Protein AF-A0A447TWN2-F1 (afdb_monomer_lite)

Secondary structure (DSSP, 8-state):
--TT-EEEE--HHHHHHHHHHHTTS---TT----PPP-EEEEHHHHHHHHHHHH-HHHHTT------HHHHHHHHHHHTT--

pLDDT: mean 79.83, std 13.77, range [35.31, 93.88]

Structure (mmCIF, N/CA/C/O backbone):
data_AF-A0A447TWN2-F1
#
_entry.id   AF-A0A447TWN2-F1
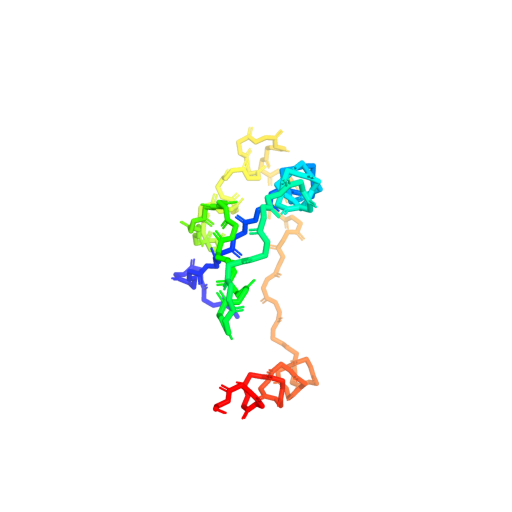#
loop_
_atom_site.group_PDB
_atom_site.id
_atom_site.type_symbol
_atom_site.label_atom_id
_atom_site.label_alt_id
_atom_site.label_comp_id
_atom_site.label_asym_id
_atom_site.label_entity_id
_atom_site.label_seq_id
_atom_site.pdbx_PDB_ins_code
_atom_site.Cartn_x
_atom_site.Cartn_y
_atom_site.Cartn_z
_atom_site.occupancy
_atom_site.B_iso_or_equiv
_atom_site.auth_seq_id
_atom_site.auth_comp_id
_atom_site.auth_asym_id
_atom_site.auth_atom_id
_atom_site.pdbx_PDB_model_num
ATOM 1 N N . MET A 1 1 ? 2.044 -1.851 16.005 1.00 59.88 1 MET A N 1
ATOM 2 C CA . MET A 1 1 ? 2.053 -0.922 14.864 1.00 59.88 1 MET A CA 1
ATOM 3 C C . MET A 1 1 ? 1.459 0.417 15.272 1.00 59.88 1 MET A C 1
ATOM 5 O O . MET A 1 1 ? 0.302 0.487 15.652 1.00 59.88 1 MET A O 1
ATOM 9 N N . SER A 1 2 ? 2.282 1.468 15.265 1.00 75.38 2 SER A N 1
ATOM 10 C CA . SER A 1 2 ? 1.817 2.834 15.538 1.00 75.38 2 SER A CA 1
ATOM 11 C C . SER A 1 2 ? 0.954 3.330 14.378 1.00 75.38 2 SER A C 1
ATOM 13 O O . SER A 1 2 ? 1.337 3.124 13.228 1.00 75.38 2 SER A O 1
ATOM 15 N N . GLU A 1 3 ? -0.154 4.025 14.650 1.00 79.06 3 GLU A N 1
ATOM 16 C CA . GLU A 1 3 ? -0.978 4.631 13.590 1.00 79.06 3 GLU A CA 1
ATOM 17 C C . GLU A 1 3 ? -0.211 5.698 12.789 1.00 79.06 3 GLU A C 1
ATOM 19 O O . GLU A 1 3 ? -0.503 5.919 11.618 1.00 79.06 3 GLU A O 1
ATOM 24 N N . SER A 1 4 ? 0.834 6.285 13.383 1.00 80.88 4 SER A N 1
ATOM 25 C CA . SER A 1 4 ? 1.746 7.235 12.735 1.00 80.88 4 SER A CA 1
ATOM 26 C C . SER A 1 4 ? 2.816 6.591 11.846 1.00 80.88 4 SER A C 1
ATOM 28 O O . SER A 1 4 ? 3.608 7.307 11.230 1.00 80.88 4 SER A O 1
ATOM 30 N N . LEU A 1 5 ? 2.887 5.255 11.784 1.00 84.81 5 LEU A N 1
ATOM 31 C CA . LEU A 1 5 ? 3.867 4.572 10.946 1.00 84.81 5 LEU A CA 1
ATOM 32 C C . LEU A 1 5 ? 3.570 4.854 9.474 1.00 84.81 5 LEU A C 1
ATOM 34 O O . LEU A 1 5 ? 2.499 4.509 8.978 1.00 84.81 5 LEU A O 1
ATOM 38 N N . ARG A 1 6 ? 4.546 5.445 8.781 1.00 85.25 6 ARG A N 1
ATOM 39 C CA . ARG A 1 6 ? 4.477 5.706 7.345 1.00 85.25 6 ARG A CA 1
ATOM 40 C C . ARG A 1 6 ? 4.906 4.466 6.571 1.00 85.25 6 ARG A C 1
ATOM 42 O O . ARG A 1 6 ? 6.012 3.966 6.755 1.00 85.25 6 ARG A O 1
ATOM 49 N N . LEU A 1 7 ? 4.030 4.012 5.690 1.00 86.56 7 LEU A N 1
ATOM 50 C CA . LEU A 1 7 ? 4.234 2.897 4.784 1.00 86.56 7 LEU A CA 1
ATOM 51 C C . LEU A 1 7 ? 4.238 3.419 3.352 1.00 86.56 7 LEU A C 1
ATOM 53 O O . LEU A 1 7 ? 3.414 4.256 2.978 1.00 86.56 7 LEU A O 1
ATOM 57 N N . TRP A 1 8 ? 5.165 2.907 2.551 1.00 88.81 8 TRP A N 1
ATOM 58 C CA . TRP A 1 8 ? 5.135 3.102 1.111 1.00 88.81 8 TRP A CA 1
ATOM 59 C C . TRP A 1 8 ? 4.342 1.957 0.483 1.00 88.81 8 TRP A C 1
ATOM 61 O O . TRP A 1 8 ? 4.697 0.791 0.663 1.00 88.81 8 TRP A O 1
ATOM 71 N N . ILE A 1 9 ? 3.257 2.280 -0.217 1.00 87.00 9 ILE A N 1
ATOM 72 C CA . ILE A 1 9 ? 2.391 1.295 -0.869 1.00 87.00 9 ILE A CA 1
ATOM 73 C C . ILE A 1 9 ? 2.149 1.675 -2.329 1.00 87.00 9 ILE A C 1
ATOM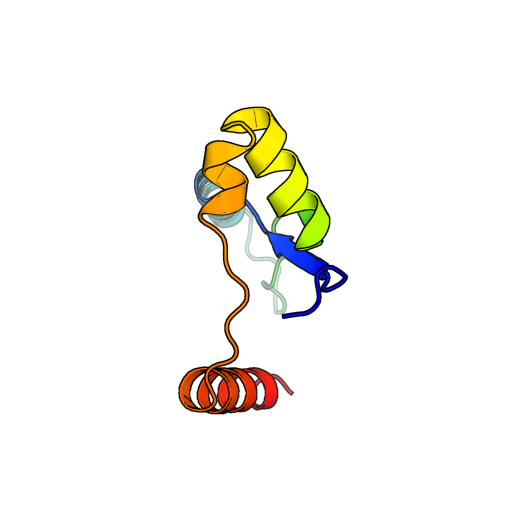 75 O O . ILE A 1 9 ? 2.072 2.849 -2.692 1.00 87.00 9 ILE A O 1
ATOM 79 N N . SER A 1 10 ? 1.986 0.668 -3.178 1.00 87.88 10 SER A N 1
ATOM 80 C CA . SER A 1 10 ? 1.572 0.838 -4.569 1.00 87.88 10 SER A CA 1
ATOM 81 C C . SER A 1 10 ? 0.556 -0.244 -4.910 1.00 87.88 10 SER A C 1
ATOM 83 O O . SER A 1 10 ? 0.657 -1.371 -4.420 1.00 87.88 10 SER A O 1
ATOM 85 N N . SER A 1 11 ? -0.465 0.100 -5.700 1.00 87.69 11 SER A N 1
ATOM 86 C CA . SER A 1 11 ? -1.493 -0.877 -6.061 1.00 87.69 11 SER A CA 1
ATOM 87 C C . SER A 1 11 ? -0.868 -1.989 -6.919 1.00 87.69 11 SER A C 1
ATOM 89 O O . SER A 1 11 ? -0.026 -1.682 -7.769 1.00 87.69 11 SER A O 1
ATOM 91 N N . PRO A 1 12 ? -1.269 -3.266 -6.768 1.00 87.12 12 PRO A N 1
ATOM 92 C CA . PRO A 1 12 ? -0.712 -4.350 -7.578 1.00 87.12 12 PRO A CA 1
ATOM 93 C C . PRO A 1 12 ? -0.816 -4.085 -9.085 1.00 87.12 12 PRO A C 1
ATOM 95 O O . PRO A 1 12 ? 0.138 -4.320 -9.821 1.00 87.12 12 PRO A O 1
ATOM 98 N N . ALA A 1 13 ? -1.937 -3.517 -9.542 1.00 88.12 13 ALA A N 1
ATOM 99 C CA . ALA A 1 13 ? -2.130 -3.142 -10.941 1.00 88.12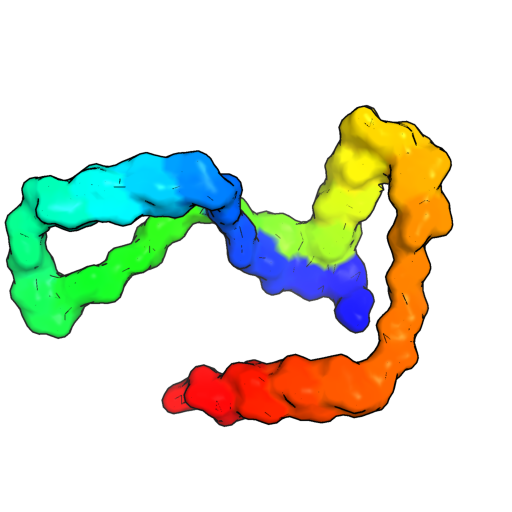 13 ALA A CA 1
ATOM 100 C C . ALA A 1 13 ? -1.123 -2.072 -11.402 1.00 88.12 13 ALA A C 1
ATOM 102 O O . ALA A 1 13 ? -0.537 -2.198 -12.477 1.00 88.12 13 ALA A O 1
ATOM 103 N N . THR A 1 14 ? -0.874 -1.052 -10.574 1.00 88.25 14 THR A N 1
ATOM 104 C CA . THR A 1 14 ? 0.130 -0.010 -10.841 1.00 88.25 14 THR A CA 1
ATOM 105 C C . THR A 1 14 ? 1.538 -0.594 -10.887 1.00 88.25 14 THR A C 1
ATOM 107 O O . THR A 1 14 ? 2.294 -0.279 -11.802 1.00 88.25 14 THR A O 1
ATOM 110 N N . VAL A 1 15 ? 1.888 -1.485 -9.955 1.00 88.81 15 VAL A N 1
ATOM 111 C CA . VAL A 1 15 ? 3.194 -2.162 -9.947 1.00 88.81 15 VAL A CA 1
ATOM 112 C C . VAL A 1 15 ? 3.391 -2.973 -11.226 1.00 88.81 15 VAL A C 1
ATOM 114 O O . VAL A 1 15 ? 4.417 -2.818 -11.881 1.00 88.81 15 VAL A O 1
ATOM 117 N N . ILE A 1 16 ? 2.402 -3.776 -11.630 1.00 90.25 16 ILE A N 1
ATOM 118 C CA . ILE A 1 16 ? 2.465 -4.574 -12.866 1.00 90.25 16 ILE A CA 1
ATOM 119 C C . ILE A 1 16 ? 2.643 -3.672 -14.090 1.00 90.25 16 ILE A C 1
ATOM 121 O O . ILE A 1 16 ? 3.494 -3.943 -14.940 1.00 90.25 16 ILE A O 1
ATOM 125 N N . HIS A 1 17 ? 1.870 -2.587 -14.176 1.00 90.00 17 HIS A N 1
ATOM 126 C CA . HIS A 1 17 ? 1.985 -1.624 -15.266 1.00 90.00 17 HIS A CA 1
ATOM 127 C C . HIS A 1 17 ? 3.390 -1.009 -15.330 1.00 90.00 17 HIS A C 1
ATOM 129 O O . HIS A 1 17 ? 4.022 -1.018 -16.386 1.00 90.00 17 HIS A O 1
ATOM 135 N N . ASN A 1 18 ? 3.911 -0.539 -14.195 1.00 88.12 18 ASN A N 1
ATOM 136 C CA . ASN A 1 18 ? 5.220 0.104 -14.144 1.00 88.12 18 ASN A CA 1
ATOM 137 C C . ASN A 1 18 ? 6.359 -0.875 -14.446 1.00 88.12 18 ASN A C 1
ATOM 139 O O . ASN A 1 18 ? 7.297 -0.503 -15.142 1.00 88.12 18 ASN A O 1
ATOM 143 N N . LEU A 1 19 ? 6.276 -2.120 -13.966 1.00 88.00 19 LEU A N 1
ATOM 144 C CA . LEU A 1 19 ? 7.248 -3.167 -14.296 1.00 88.00 19 LEU A CA 1
ATOM 145 C C . LEU A 1 19 ? 7.224 -3.498 -15.792 1.00 88.00 19 LEU A C 1
ATOM 147 O O . LEU A 1 19 ? 8.280 -3.643 -16.402 1.00 88.00 19 LEU A O 1
ATOM 151 N N . SER A 1 20 ? 6.033 -3.559 -16.393 1.00 90.38 20 SER A N 1
ATOM 152 C CA . SER A 1 20 ? 5.881 -3.797 -17.833 1.00 90.38 20 SER A CA 1
ATOM 153 C C . SER A 1 20 ? 6.510 -2.670 -18.652 1.00 90.38 20 SER A C 1
ATOM 155 O O . SER A 1 20 ? 7.206 -2.937 -19.626 1.00 90.38 20 SER A O 1
ATOM 157 N N . LEU A 1 21 ? 6.319 -1.415 -18.232 1.00 87.56 21 LEU A N 1
ATOM 158 C CA . LEU A 1 21 ? 6.957 -0.258 -18.858 1.00 87.56 21 LEU A CA 1
ATOM 159 C C . LEU A 1 21 ? 8.478 -0.288 -18.665 1.00 87.56 21 LEU A C 1
ATOM 161 O O . LEU A 1 21 ? 9.220 -0.118 -19.630 1.00 87.56 21 LEU A O 1
ATOM 165 N N . ALA A 1 22 ? 8.949 -0.557 -17.448 1.00 84.88 22 ALA A N 1
ATOM 166 C CA . ALA A 1 22 ? 10.371 -0.620 -17.126 1.00 84.88 22 ALA A CA 1
ATOM 167 C C . ALA A 1 22 ? 11.114 -1.671 -17.961 1.00 84.88 22 ALA A C 1
ATOM 169 O O . ALA A 1 22 ? 12.228 -1.416 -18.406 1.00 84.88 22 ALA A O 1
ATOM 170 N N . ALA A 1 23 ? 10.475 -2.810 -18.243 1.00 85.25 23 ALA A N 1
ATOM 171 C CA . ALA A 1 23 ? 11.037 -3.862 -19.088 1.00 85.25 23 ALA A CA 1
ATOM 172 C C . ALA A 1 23 ? 11.277 -3.428 -20.548 1.00 85.25 23 ALA A C 1
ATOM 174 O O . ALA A 1 23 ? 12.063 -4.061 -21.248 1.00 85.25 23 ALA A O 1
ATOM 175 N N . THR A 1 24 ? 10.615 -2.364 -21.017 1.00 87.56 24 THR A N 1
ATOM 176 C CA . THR A 1 24 ? 10.815 -1.811 -22.370 1.00 87.56 24 THR A CA 1
ATOM 177 C C . THR A 1 24 ? 11.904 -0.745 -22.443 1.00 87.56 24 THR A C 1
ATOM 179 O O . THR A 1 24 ? 12.293 -0.342 -23.540 1.00 87.56 24 THR A O 1
ATOM 182 N N . LEU A 1 25 ? 12.397 -0.268 -21.296 1.00 82.31 25 LEU A N 1
ATOM 183 C CA . LEU A 1 25 ? 13.423 0.764 -21.258 1.00 82.31 25 LEU A CA 1
ATOM 184 C C . LEU A 1 25 ? 14.796 0.164 -21.593 1.00 82.31 25 LEU A C 1
ATOM 186 O O . LEU A 1 25 ? 15.098 -0.961 -21.186 1.00 82.31 25 LEU A O 1
ATOM 190 N N . PRO A 1 26 ? 15.660 0.904 -22.310 1.00 77.69 26 PRO A N 1
ATOM 191 C CA . PRO A 1 26 ? 17.039 0.481 -22.508 1.00 77.69 26 PRO A CA 1
ATOM 192 C C . PRO A 1 26 ? 17.731 0.357 -21.147 1.00 77.69 26 PRO A C 1
ATOM 194 O O . PRO A 1 26 ? 17.555 1.220 -20.287 1.00 77.69 26 PRO A O 1
ATOM 197 N N . ALA A 1 27 ? 18.507 -0.714 -20.955 1.00 71.12 27 ALA A N 1
ATOM 198 C CA . ALA A 1 27 ? 19.150 -1.014 -19.679 1.00 71.12 27 ALA A CA 1
ATOM 199 C C . ALA A 1 27 ? 19.994 0.187 -19.202 1.00 71.12 27 ALA A C 1
ATOM 201 O O . ALA A 1 27 ? 20.966 0.549 -19.877 1.00 71.12 27 ALA A O 1
ATOM 202 N N . PRO A 1 28 ? 19.650 0.824 -18.067 1.00 65.31 28 PRO A N 1
ATOM 203 C CA . PRO A 1 28 ? 20.368 1.988 -17.570 1.00 65.31 28 PRO A CA 1
ATOM 204 C C . PRO A 1 28 ? 21.652 1.538 -16.857 1.00 65.31 28 PRO A C 1
ATOM 206 O O . PRO A 1 28 ? 21.749 1.590 -15.638 1.00 65.31 28 PRO A O 1
ATOM 209 N N . GLY A 1 29 ? 22.642 1.069 -17.621 1.00 70.00 29 GLY A N 1
ATOM 210 C CA . GLY A 1 29 ? 23.993 0.770 -17.131 1.00 70.00 29 GLY A CA 1
ATOM 211 C C . GLY A 1 29 ? 24.052 -0.011 -15.805 1.00 70.00 29 GLY A C 1
ATOM 212 O O . GLY A 1 29 ? 23.238 -0.893 -15.539 1.00 70.00 29 GLY A O 1
ATOM 213 N N . GLU A 1 30 ? 25.034 0.319 -14.962 1.00 69.38 30 GLU A N 1
ATOM 214 C CA . GLU A 1 30 ? 25.338 -0.400 -13.711 1.00 69.38 30 GLU A CA 1
ATOM 215 C C . GLU A 1 30 ? 24.300 -0.213 -12.585 1.00 69.38 30 GLU A C 1
ATOM 217 O O . GLU A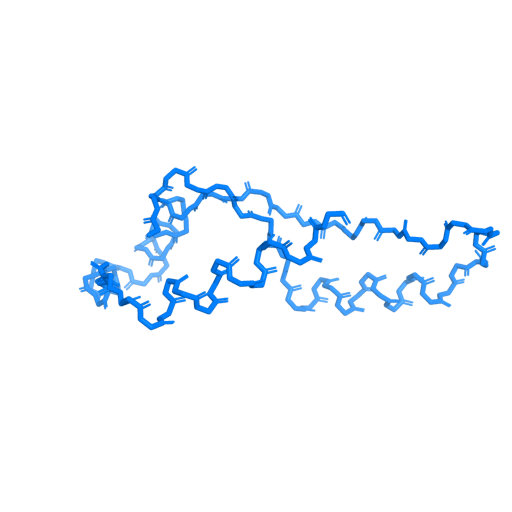 1 30 ? 24.342 -0.937 -11.593 1.00 69.38 30 GLU A O 1
ATOM 222 N N . ALA A 1 31 ? 23.335 0.704 -12.723 1.00 59.62 31 ALA A N 1
ATOM 223 C CA . ALA A 1 31 ? 22.338 0.997 -11.693 1.00 59.62 31 ALA A CA 1
ATOM 224 C C . ALA A 1 31 ? 20.913 0.896 -12.258 1.00 59.62 31 ALA A C 1
ATOM 226 O O . ALA A 1 31 ? 20.259 1.893 -12.552 1.00 59.62 31 ALA A O 1
ATOM 227 N N . SER A 1 32 ? 20.418 -0.338 -12.374 1.00 70.31 32 SER A N 1
ATOM 228 C CA . SER A 1 32 ? 19.062 -0.638 -12.870 1.00 70.31 32 SER A CA 1
ATOM 229 C C . SER A 1 32 ? 17.978 -0.658 -11.784 1.00 70.31 32 SER A C 1
ATOM 231 O O . SER A 1 32 ? 16.861 -1.113 -12.023 1.00 70.31 32 SER A O 1
ATOM 233 N N . SER A 1 33 ? 18.285 -0.164 -10.584 1.00 75.31 33 SER A N 1
ATOM 234 C CA . SER A 1 33 ? 17.312 -0.058 -9.496 1.00 75.31 33 SER A CA 1
ATOM 235 C C . SER A 1 33 ? 16.484 1.211 -9.663 1.00 75.31 33 SER A C 1
ATOM 237 O O . SER A 1 33 ? 16.972 2.316 -9.430 1.00 75.31 33 SER A O 1
ATOM 239 N N . ILE A 1 34 ? 15.220 1.054 -10.047 1.00 76.75 34 ILE A N 1
ATOM 240 C CA . ILE A 1 34 ? 14.262 2.158 -10.143 1.00 76.75 34 ILE A CA 1
ATOM 241 C C . ILE A 1 34 ? 13.266 2.095 -8.986 1.00 76.75 34 ILE A C 1
ATOM 243 O O . ILE A 1 34 ? 12.743 1.032 -8.653 1.00 76.75 34 ILE A O 1
ATOM 247 N N . ASN A 1 35 ? 12.968 3.247 -8.387 1.00 80.25 35 ASN A N 1
ATOM 248 C CA . ASN A 1 35 ? 11.823 3.358 -7.492 1.00 80.25 35 ASN A CA 1
ATOM 249 C C . ASN A 1 35 ? 10.564 3.515 -8.339 1.00 80.25 35 ASN A C 1
ATOM 251 O O . ASN A 1 35 ? 10.414 4.493 -9.074 1.00 80.25 35 ASN A O 1
ATOM 255 N N . LEU A 1 36 ? 9.664 2.539 -8.246 1.00 81.69 36 LEU A N 1
ATOM 256 C CA . LEU A 1 36 ? 8.366 2.621 -8.903 1.00 81.69 36 LEU A CA 1
ATOM 257 C C . LEU A 1 36 ? 7.516 3.702 -8.218 1.00 81.69 36 LEU A C 1
ATOM 259 O O . LEU A 1 36 ? 7.706 3.957 -7.031 1.00 81.69 36 LEU A O 1
ATOM 263 N N . PRO A 1 37 ? 6.575 4.348 -8.921 1.00 82.69 37 PRO A N 1
ATOM 264 C CA . PRO A 1 37 ? 5.658 5.286 -8.292 1.00 82.69 37 PRO A CA 1
ATOM 265 C C . PRO A 1 37 ? 4.666 4.575 -7.359 1.00 82.69 37 PRO A C 1
ATOM 267 O O . PRO A 1 37 ? 4.147 3.488 -7.640 1.00 82.69 37 PRO A O 1
ATOM 270 N N . GLY A 1 38 ? 4.399 5.228 -6.232 1.00 85.19 38 GLY A N 1
ATOM 271 C CA . GLY A 1 38 ? 3.501 4.781 -5.172 1.00 85.19 38 GLY A CA 1
ATOM 272 C C . GLY A 1 38 ? 3.218 5.926 -4.207 1.00 85.19 38 GLY A C 1
ATOM 273 O O . GLY A 1 38 ? 3.671 7.053 -4.422 1.00 85.19 38 GLY A O 1
ATOM 274 N N . ILE A 1 39 ? 2.457 5.643 -3.157 1.00 86.62 39 ILE A N 1
ATOM 275 C CA . ILE A 1 39 ? 2.025 6.632 -2.171 1.00 86.62 39 ILE A CA 1
ATOM 276 C C . ILE A 1 39 ? 2.600 6.303 -0.798 1.00 86.62 39 ILE A C 1
ATOM 278 O O . ILE A 1 39 ? 2.742 5.141 -0.421 1.00 86.62 39 ILE A O 1
ATOM 282 N N . SER A 1 40 ? 2.913 7.348 -0.042 1.00 88.31 40 SER A N 1
ATOM 283 C CA . SER A 1 40 ? 3.327 7.228 1.352 1.00 88.31 40 SER A CA 1
ATOM 284 C C . SER A 1 40 ? 2.138 7.538 2.246 1.00 88.31 40 SER A C 1
ATOM 286 O O . SER A 1 40 ? 1.785 8.707 2.388 1.00 88.31 40 SER A O 1
ATOM 288 N N . VAL A 1 41 ? 1.566 6.518 2.873 1.00 89.56 41 VAL A N 1
ATOM 289 C CA . VAL A 1 41 ? 0.400 6.648 3.758 1.00 89.56 41 VAL A CA 1
ATOM 290 C C . VAL A 1 41 ? 0.734 6.181 5.162 1.00 89.56 41 VAL A C 1
ATOM 292 O O . VAL A 1 41 ? 1.629 5.366 5.373 1.00 89.56 41 VAL A O 1
ATOM 295 N N . THR A 1 42 ? 0.020 6.707 6.138 1.00 91.06 42 THR A N 1
ATOM 296 C CA . THR A 1 42 ? 0.053 6.234 7.515 1.00 91.06 42 THR A CA 1
ATOM 297 C C . THR A 1 42 ? -0.995 5.151 7.734 1.00 91.06 42 THR A C 1
ATOM 299 O O . THR A 1 42 ? -2.005 5.080 7.031 1.00 91.06 42 THR A O 1
ATOM 302 N N . VAL A 1 43 ? -0.778 4.307 8.742 1.00 88.19 43 VAL A N 1
ATOM 303 C CA . VAL A 1 43 ? -1.779 3.308 9.143 1.00 88.19 43 VAL A CA 1
ATOM 304 C C . VAL A 1 43 ? -3.091 3.993 9.556 1.00 88.19 43 VAL A C 1
ATOM 306 O O . VAL A 1 43 ? -4.160 3.487 9.229 1.00 88.19 43 VAL A O 1
ATOM 309 N N . GLY A 1 44 ? -3.030 5.168 10.193 1.00 88.38 44 GLY A N 1
ATOM 310 C CA . GLY A 1 44 ? -4.216 5.972 10.511 1.00 88.38 44 GLY A CA 1
ATOM 311 C C . GLY A 1 44 ? -5.023 6.377 9.269 1.00 88.38 44 GLY A C 1
ATOM 312 O O . GLY A 1 44 ? -6.221 6.107 9.207 1.00 88.38 44 GLY A O 1
ATOM 313 N N . GLU A 1 45 ? -4.367 6.932 8.243 1.00 90.31 45 GLU A N 1
ATOM 314 C CA . GLU A 1 45 ? -5.015 7.315 6.971 1.00 90.31 45 GLU A CA 1
ATOM 315 C C . GLU A 1 45 ? -5.640 6.105 6.252 1.00 90.31 45 GLU A C 1
ATOM 317 O O . GLU A 1 45 ? -6.721 6.203 5.664 1.00 90.31 45 GLU A O 1
ATOM 322 N N . MET A 1 46 ? -5.003 4.930 6.334 1.00 91.00 46 MET A N 1
ATOM 323 C CA . MET A 1 46 ? -5.567 3.688 5.792 1.00 91.00 46 MET A CA 1
ATOM 324 C C . MET A 1 46 ? -6.859 3.286 6.515 1.00 91.00 46 MET A C 1
ATOM 326 O O . MET A 1 46 ? -7.824 2.872 5.872 1.00 91.00 46 MET A O 1
ATOM 330 N N . LEU A 1 47 ? -6.895 3.409 7.844 1.00 91.12 47 LEU A N 1
ATOM 331 C CA . LEU A 1 47 ? -8.064 3.068 8.659 1.00 91.12 47 LEU A CA 1
ATOM 332 C C . LEU A 1 47 ? -9.215 4.060 8.467 1.00 91.12 47 LEU A C 1
ATOM 334 O O . LEU A 1 47 ? -10.377 3.651 8.462 1.00 91.12 47 LEU A O 1
ATOM 338 N N . GLU A 1 48 ? -8.905 5.340 8.273 1.00 92.31 48 GLU A N 1
ATOM 339 C CA . GLU A 1 48 ? -9.894 6.353 7.905 1.00 92.31 48 GLU A CA 1
ATOM 340 C C . GLU A 1 48 ? -10.504 6.044 6.532 1.00 92.31 48 GLU A C 1
ATOM 342 O O . GLU A 1 48 ? -11.725 5.967 6.402 1.00 92.31 48 GLU A O 1
ATOM 347 N N . THR A 1 49 ? -9.663 5.758 5.534 1.00 91.44 49 THR A N 1
ATOM 348 C CA . THR A 1 49 ? -10.110 5.368 4.187 1.00 91.44 49 THR A CA 1
ATOM 349 C C . THR A 1 49 ? -10.980 4.107 4.230 1.00 91.44 49 THR A C 1
ATOM 351 O O . THR A 1 49 ? -12.003 4.027 3.550 1.00 91.44 49 THR A O 1
ATOM 354 N N . LEU A 1 50 ? -10.624 3.127 5.071 1.00 91.50 50 LEU A N 1
ATOM 355 C CA . LEU A 1 50 ? -11.431 1.924 5.290 1.00 91.50 50 LEU A CA 1
ATOM 356 C C . LEU A 1 50 ? -12.815 2.260 5.861 1.00 91.50 50 LEU A C 1
ATOM 358 O O . LEU A 1 50 ? -13.808 1.683 5.422 1.00 91.50 50 LEU A O 1
ATOM 362 N N . CYS A 1 51 ? -12.893 3.190 6.815 1.00 93.12 51 CYS A N 1
ATOM 363 C CA . CYS A 1 51 ? -14.167 3.647 7.365 1.00 93.12 51 CYS A CA 1
ATOM 364 C C . CYS A 1 51 ? -15.002 4.391 6.310 1.00 93.12 51 CYS A C 1
ATOM 366 O O . CYS A 1 51 ? -16.204 4.162 6.205 1.00 93.12 51 CYS A O 1
ATOM 368 N N . GLN A 1 52 ? -14.375 5.217 5.471 1.00 93.88 52 GLN A N 1
ATOM 369 C CA . GLN A 1 52 ? -15.059 5.918 4.379 1.00 93.88 52 GLN A CA 1
ATOM 370 C C . GLN A 1 52 ? -15.618 4.947 3.325 1.00 93.88 52 GLN A C 1
ATOM 372 O O . GLN A 1 52 ? -16.739 5.128 2.855 1.00 93.88 52 GLN A O 1
ATOM 377 N N . ALA A 1 53 ? -14.866 3.900 2.972 1.00 93.50 53 ALA A N 1
ATOM 378 C CA . ALA A 1 53 ? -15.266 2.937 1.946 1.00 93.50 53 ALA A CA 1
ATOM 379 C C . ALA A 1 53 ? -16.217 1.836 2.458 1.00 93.50 53 ALA A C 1
ATOM 381 O O . ALA A 1 53 ? -17.079 1.372 1.714 1.00 93.50 53 ALA A O 1
ATOM 382 N N . GLY A 1 54 ? -16.046 1.385 3.705 1.00 88.25 54 GLY A N 1
ATOM 383 C CA . GLY A 1 54 ? -16.739 0.222 4.280 1.00 88.25 54 GLY A CA 1
ATOM 384 C C . GLY A 1 54 ? -17.600 0.517 5.512 1.00 88.25 54 GLY A C 1
ATOM 385 O O . GLY A 1 54 ? -18.204 -0.402 6.069 1.00 88.25 54 GLY A O 1
ATOM 386 N N . GLY A 1 55 ? -17.661 1.775 5.950 1.00 92.81 55 GLY A N 1
ATOM 387 C CA . GLY A 1 55 ? -18.378 2.213 7.144 1.00 92.81 55 GLY A CA 1
ATOM 388 C C . GLY A 1 55 ? -17.696 1.832 8.461 1.00 92.81 55 GLY A C 1
ATOM 389 O O . GLY A 1 55 ? -16.689 1.119 8.510 1.00 92.81 55 GLY A O 1
ATOM 390 N N . GLN A 1 56 ? -18.306 2.266 9.566 1.00 91.00 56 GLN A N 1
ATOM 391 C CA . GLN A 1 56 ? -17.787 2.029 10.917 1.00 91.00 56 GLN A CA 1
ATOM 392 C C . GLN A 1 56 ? -17.691 0.532 11.257 1.00 91.00 56 GLN A C 1
ATOM 394 O O . GLN A 1 56 ? -16.704 0.091 11.835 1.00 91.00 56 GLN A O 1
ATOM 399 N N . ALA A 1 57 ? -18.641 -0.283 10.786 1.00 89.94 57 ALA A N 1
ATOM 400 C CA . ALA A 1 57 ? -18.617 -1.730 11.002 1.00 89.94 57 ALA A CA 1
ATOM 401 C C . ALA A 1 57 ? -17.383 -2.420 10.386 1.00 89.94 57 ALA A C 1
ATOM 403 O O . ALA A 1 57 ? -16.951 -3.460 10.882 1.00 89.94 57 ALA A O 1
ATOM 404 N N . ALA A 1 58 ? -16.806 -1.877 9.305 1.00 90.06 58 ALA A N 1
ATOM 405 C CA . ALA A 1 58 ? -15.549 -2.380 8.753 1.00 90.06 58 ALA A CA 1
ATOM 406 C C . ALA A 1 58 ? -14.350 -1.970 9.618 1.00 90.06 58 ALA A C 1
ATOM 408 O O . ALA A 1 58 ? -13.465 -2.791 9.860 1.00 90.06 58 ALA A O 1
ATOM 409 N N . ARG A 1 59 ? -14.348 -0.733 10.132 1.00 89.44 59 ARG A N 1
ATOM 410 C CA . ARG A 1 59 ? -13.316 -0.225 11.048 1.00 89.44 59 ARG A CA 1
ATOM 411 C C . ARG A 1 59 ? -13.277 -0.999 12.366 1.00 89.44 59 ARG A C 1
ATOM 413 O O . ARG A 1 59 ? -12.185 -1.315 12.832 1.00 89.44 59 ARG A O 1
ATOM 420 N N . ASP A 1 60 ? -14.437 -1.349 12.918 1.00 90.94 60 ASP A N 1
ATOM 421 C CA . ASP A 1 60 ? -14.567 -2.042 14.209 1.00 90.94 60 ASP A CA 1
ATOM 422 C C . ASP A 1 60 ? -14.031 -3.482 14.179 1.00 90.94 60 ASP A C 1
ATOM 424 O O . ASP A 1 60 ? -13.682 -4.046 15.214 1.00 90.94 60 ASP A O 1
ATOM 428 N N . ARG A 1 61 ? -13.917 -4.086 12.988 1.00 90.44 61 ARG A N 1
ATOM 429 C CA . ARG A 1 61 ? -13.281 -5.404 12.815 1.00 90.44 61 ARG A CA 1
ATOM 430 C C . ARG A 1 61 ? -11.760 -5.351 12.917 1.00 90.44 61 ARG A C 1
ATOM 432 O O . ARG A 1 61 ? -11.134 -6.397 13.062 1.00 90.44 61 ARG A O 1
ATOM 439 N N . VAL A 1 62 ? -11.158 -4.167 12.808 1.00 87.88 62 VAL A N 1
ATOM 440 C CA . VAL A 1 62 ? -9.705 -4.012 12.860 1.00 87.88 62 VAL A CA 1
ATOM 441 C C . VAL A 1 62 ? -9.273 -3.769 14.299 1.00 87.88 62 VAL A C 1
ATOM 443 O O . VAL A 1 62 ? -9.433 -2.672 14.834 1.00 87.88 62 VAL A O 1
ATOM 446 N N . THR A 1 63 ? -8.683 -4.790 14.915 1.00 85.50 63 THR A N 1
ATOM 447 C CA . THR A 1 63 ? -8.122 -4.714 16.265 1.00 85.50 63 THR A CA 1
ATOM 448 C C . THR A 1 63 ? -6.603 -4.649 16.218 1.00 85.50 63 THR A C 1
ATOM 450 O O . THR A 1 63 ? -5.946 -5.224 15.350 1.00 85.50 63 THR A O 1
ATOM 453 N N . HIS A 1 64 ? -6.024 -3.925 17.172 1.00 80.12 64 HIS A N 1
ATOM 454 C CA . HIS A 1 64 ? -4.582 -3.824 17.304 1.00 80.12 64 HIS A CA 1
ATOM 455 C C . HIS A 1 64 ? -4.097 -4.761 18.412 1.00 80.12 64 HIS A C 1
ATOM 457 O O . HIS A 1 64 ? -4.101 -4.402 19.589 1.00 80.12 64 HIS A O 1
ATOM 463 N N . GLN A 1 65 ? -3.680 -5.966 18.031 1.00 81.19 65 GLN A N 1
ATOM 464 C CA . GLN A 1 65 ? -3.131 -6.956 18.951 1.00 81.19 65 GLN A CA 1
ATOM 465 C C . GLN A 1 65 ? -1.627 -7.098 18.719 1.00 81.19 65 GLN A C 1
ATOM 467 O O . GLN A 1 65 ? -1.178 -7.345 17.601 1.00 81.19 65 GLN A O 1
ATOM 472 N N . ARG A 1 66 ? -0.840 -6.917 19.783 1.00 76.00 66 ARG A N 1
ATOM 473 C CA . ARG A 1 66 ? 0.583 -7.259 19.761 1.00 76.00 66 ARG A CA 1
ATOM 474 C C . ARG A 1 66 ? 0.739 -8.768 19.875 1.00 76.00 66 ARG A C 1
ATOM 476 O O . ARG A 1 66 ? 0.102 -9.389 20.721 1.00 76.00 66 ARG A O 1
ATOM 483 N N . ASP A 1 67 ? 1.600 -9.318 19.035 1.00 81.12 67 ASP A N 1
ATOM 484 C CA . ASP A 1 67 ? 1.977 -10.724 19.041 1.00 81.12 67 ASP A CA 1
ATOM 485 C C . ASP A 1 67 ? 3.505 -10.795 19.056 1.00 81.12 67 ASP A C 1
ATOM 487 O O . ASP A 1 67 ? 4.169 -10.322 18.132 1.00 81.12 67 ASP A O 1
ATOM 491 N N . GLU A 1 68 ? 4.065 -11.363 20.124 1.00 75.69 68 GLU A N 1
ATOM 492 C CA . GLU A 1 68 ? 5.514 -11.421 20.321 1.00 75.69 68 GLU A CA 1
ATOM 493 C C . GLU A 1 68 ? 6.228 -12.288 19.273 1.00 75.69 68 GLU A C 1
ATOM 495 O O . GLU A 1 68 ? 7.394 -12.042 18.959 1.00 75.69 68 GLU A O 1
ATOM 500 N N . GLY A 1 69 ? 5.561 -13.307 18.724 1.00 76.50 69 GLY A N 1
ATOM 501 C CA . GLY A 1 69 ? 6.104 -14.137 17.650 1.00 76.50 69 GLY A CA 1
ATOM 502 C C . GLY A 1 69 ? 6.190 -13.359 16.338 1.00 76.50 69 GLY A C 1
ATOM 503 O O . GLY A 1 69 ? 7.213 -13.399 15.651 1.00 76.50 69 GLY A O 1
ATOM 504 N N . VAL A 1 70 ? 5.148 -12.586 16.027 1.00 75.50 70 VAL A N 1
ATOM 505 C CA . VAL A 1 70 ? 5.118 -11.690 14.862 1.00 75.50 70 VAL A CA 1
ATOM 506 C C . VAL A 1 70 ? 6.128 -10.551 15.015 1.00 75.50 70 VAL A C 1
ATOM 508 O O . VAL A 1 70 ? 6.852 -10.255 14.064 1.00 75.50 70 VAL A O 1
ATOM 511 N N . GLU A 1 71 ? 6.232 -9.940 16.199 1.00 75.38 71 GLU A N 1
ATOM 512 C CA . GLU A 1 71 ? 7.209 -8.877 16.470 1.00 75.38 71 GLU A CA 1
ATOM 513 C C . GLU A 1 71 ? 8.647 -9.395 16.312 1.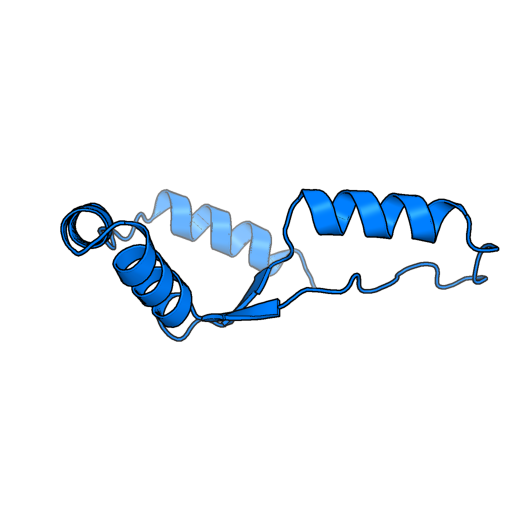00 75.38 71 GLU A C 1
ATOM 515 O O . GLU A 1 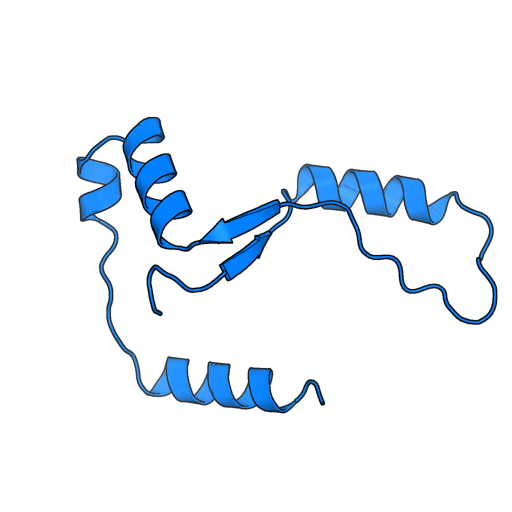71 ? 9.453 -8.738 15.654 1.00 75.38 71 GLU A O 1
ATOM 520 N N . LYS A 1 72 ? 8.966 -10.601 16.806 1.00 69.81 72 LYS A N 1
ATOM 521 C CA . LYS A 1 72 ? 10.291 -11.220 16.609 1.00 69.81 72 LYS A CA 1
ATOM 522 C C . LYS A 1 72 ? 10.618 -11.433 15.131 1.00 69.81 72 LYS A C 1
ATOM 524 O O . LYS A 1 72 ? 11.702 -11.048 14.700 1.00 69.81 72 LYS A O 1
ATOM 529 N N . ASN A 1 73 ? 9.690 -11.990 14.352 1.00 65.12 73 ASN A N 1
ATOM 530 C CA . ASN A 1 73 ? 9.898 -12.225 12.919 1.00 65.12 73 ASN A CA 1
ATOM 531 C C . ASN A 1 73 ? 10.055 -10.916 12.134 1.00 65.12 73 ASN A C 1
ATOM 533 O O . ASN A 1 73 ? 10.957 -10.792 11.307 1.00 65.12 73 ASN A O 1
ATOM 537 N N . CYS A 1 74 ? 9.211 -9.922 12.416 1.00 60.16 74 CYS A N 1
ATOM 538 C CA . CYS A 1 74 ? 9.283 -8.615 11.770 1.00 60.16 74 CYS A CA 1
ATOM 539 C C . CYS A 1 74 ? 10.604 -7.898 12.097 1.00 60.16 74 CYS A C 1
ATOM 541 O O . CYS A 1 74 ? 11.268 -7.390 11.197 1.00 60.16 74 CYS A O 1
ATOM 543 N N . CYS A 1 75 ? 11.046 -7.930 13.360 1.00 59.78 75 CYS A N 1
ATOM 544 C CA . CYS A 1 75 ? 12.332 -7.362 13.767 1.00 59.78 75 CYS A CA 1
ATOM 545 C C . CYS A 1 75 ? 13.529 -8.069 13.109 1.00 59.78 75 CYS A C 1
ATOM 547 O O . CYS A 1 75 ? 14.497 -7.404 12.741 1.00 59.78 75 CYS A O 1
ATOM 549 N N . LEU A 1 76 ? 13.465 -9.392 12.912 1.00 57.25 76 LEU A N 1
ATOM 550 C CA . LEU A 1 76 ? 14.527 -10.153 12.243 1.00 57.25 76 LEU A CA 1
ATOM 551 C C . LEU A 1 76 ? 14.682 -9.754 10.763 1.00 57.25 76 LEU A C 1
ATOM 553 O O . LEU A 1 76 ? 15.798 -9.623 10.257 1.00 57.25 76 LEU A O 1
ATOM 557 N N . LEU A 1 77 ? 13.558 -9.524 10.078 1.00 52.03 77 LEU A N 1
ATOM 558 C CA . LEU A 1 77 ? 13.525 -9.118 8.669 1.00 52.03 77 LEU A CA 1
ATOM 559 C C . LEU A 1 77 ? 13.819 -7.623 8.471 1.00 52.03 77 LEU A C 1
ATOM 561 O O . LEU A 1 77 ? 14.378 -7.240 7.452 1.00 52.03 77 LEU A O 1
ATOM 565 N N . ALA A 1 78 ? 13.498 -6.768 9.444 1.00 54.34 78 ALA A N 1
ATOM 566 C CA . ALA A 1 78 ? 13.857 -5.350 9.400 1.00 54.34 78 ALA A CA 1
ATOM 567 C C . ALA A 1 78 ? 15.361 -5.114 9.648 1.00 54.34 78 ALA A C 1
ATOM 569 O O . ALA A 1 78 ? 15.936 -4.181 9.097 1.00 54.34 78 ALA A O 1
ATOM 570 N N . GLY A 1 79 ? 16.011 -5.967 10.450 1.00 44.31 79 GLY A N 1
ATOM 571 C CA . GLY A 1 79 ? 17.450 -5.889 10.736 1.00 44.31 79 GLY A CA 1
ATOM 572 C C . GLY A 1 79 ? 18.366 -6.418 9.625 1.00 44.31 79 GLY A C 1
ATOM 573 O O . GLY A 1 79 ? 19.577 -6.237 9.709 1.00 44.31 79 GLY A O 1
ATOM 574 N N . THR A 1 80 ? 17.811 -7.066 8.597 1.00 38.28 80 THR A N 1
ATOM 575 C CA . THR A 1 80 ? 18.564 -7.671 7.481 1.00 38.28 80 THR A CA 1
ATOM 576 C C . THR A 1 80 ? 18.691 -6.766 6.249 1.00 38.28 80 THR A C 1
ATOM 578 O O . THR A 1 80 ? 19.418 -7.115 5.323 1.00 38.28 80 THR A O 1
ATOM 581 N N . TYR A 1 81 ? 18.075 -5.579 6.261 1.00 36.69 81 TYR A N 1
ATOM 582 C CA . TYR A 1 81 ? 18.313 -4.512 5.283 1.00 36.69 81 TYR A CA 1
ATOM 583 C C . TYR A 1 81 ? 19.230 -3.448 5.905 1.00 36.69 81 TYR A C 1
ATOM 585 O O . TYR A 1 81 ? 18.758 -2.431 6.417 1.00 36.69 81 TYR A O 1
ATOM 593 N N . ARG A 1 82 ? 20.541 -3.700 5.911 1.00 35.31 82 ARG A N 1
ATOM 594 C CA . ARG A 1 82 ? 21.568 -2.695 6.218 1.00 35.31 82 ARG A CA 1
ATOM 595 C C . ARG A 1 82 ? 22.594 -2.643 5.103 1.00 35.31 82 ARG A C 1
ATOM 597 O O . ARG A 1 82 ? 22.951 -3.733 4.609 1.00 35.31 82 ARG A O 1
#

Sequence (82 aa):
MSESLRLWISSPATVIHNLSLAATLPAPGEASSINLPGISVTVGEMLETLCQAGGQAARDRVTHQRDEGVEKNCCLLAGTYR

Organism: Salmonella enterica I (NCBI:txid59201)

Foldseek 3Di:
DDQADKDWDDDPVQVVVQVVVLVPDDQPPPDSDDDRDTDIHGNNVVLVVQCVVPNPVSSVPDDDDDDPVVVVVVVVVVVPPD

Radius of gyration: 17.43 Å; chains: 1; bounding box: 44×22×43 Å